Protein AF-A0A965CRY5-F1 (afdb_monomer_lite)

Secondary structure (DSSP, 8-state):
------HHHHHTT--HHHHHHHHHHHHHHHTT---HHHHHHHHHTT-S----

Structure (mmCIF, N/CA/C/O backbone):
data_AF-A0A965CRY5-F1
#
_entry.id   AF-A0A965CRY5-F1
#
loop_
_atom_site.group_PDB
_atom_site.id
_atom_site.type_symbol
_atom_site.label_atom_id
_atom_site.label_alt_id
_atom_site.label_comp_id
_atom_site.label_asym_id
_atom_site.label_entity_id
_atom_site.label_seq_id
_atom_site.pdbx_PDB_ins_code
_atom_site.Cartn_x
_atom_site.Cartn_y
_atom_site.Cartn_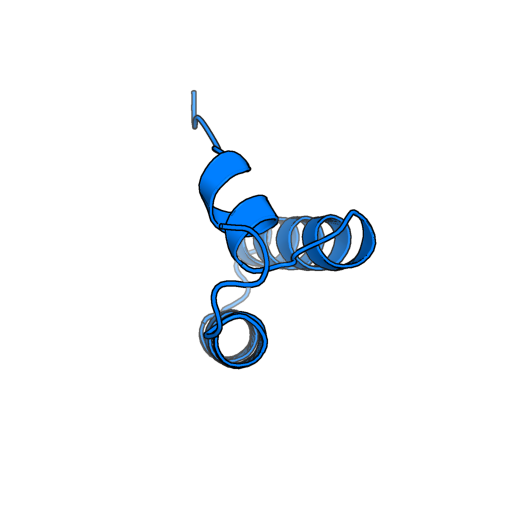z
_atom_site.occupancy
_atom_site.B_iso_or_equiv
_atom_site.auth_seq_id
_atom_site.auth_comp_id
_atom_site.auth_asym_id
_atom_site.auth_atom_id
_atom_site.pdbx_PDB_model_num
ATOM 1 N N . GLY A 1 1 ? -13.226 9.714 -3.608 1.00 71.75 1 GLY A N 1
ATOM 2 C CA . GLY A 1 1 ? -12.718 8.345 -3.815 1.00 71.75 1 GLY A CA 1
ATOM 3 C C . GLY A 1 1 ? -11.210 8.364 -3.711 1.00 71.75 1 GLY A C 1
ATOM 4 O O . GLY A 1 1 ? -10.614 9.336 -4.157 1.00 71.75 1 GLY A O 1
ATOM 5 N N . LEU A 1 2 ? -10.608 7.347 -3.095 1.00 79.88 2 LEU A N 1
ATOM 6 C CA . LEU A 1 2 ? -9.153 7.195 -3.041 1.00 79.88 2 LEU A CA 1
ATOM 7 C C . LEU A 1 2 ? -8.652 6.742 -4.418 1.00 79.88 2 LEU A C 1
ATOM 9 O O . LEU A 1 2 ? -9.162 5.763 -4.958 1.00 79.88 2 LEU A O 1
ATOM 13 N N . ARG A 1 3 ? -7.680 7.455 -4.990 1.00 80.62 3 ARG A N 1
ATOM 14 C CA . ARG A 1 3 ? -7.020 7.051 -6.235 1.00 80.62 3 ARG A CA 1
ATOM 15 C C . ARG A 1 3 ? -5.669 6.440 -5.892 1.00 80.62 3 ARG A C 1
ATOM 17 O O . ARG A 1 3 ? -4.864 7.082 -5.228 1.00 80.62 3 ARG A O 1
ATOM 24 N N . ILE A 1 4 ? -5.435 5.224 -6.368 1.00 83.25 4 ILE A N 1
ATOM 25 C CA . ILE A 1 4 ? -4.183 4.487 -6.180 1.00 83.25 4 ILE A CA 1
ATOM 26 C C . ILE A 1 4 ? -3.490 4.408 -7.542 1.00 83.25 4 ILE A C 1
ATOM 28 O O . ILE A 1 4 ? -4.135 4.087 -8.541 1.00 83.25 4 ILE A O 1
ATOM 32 N N . GLY A 1 5 ? -2.204 4.758 -7.599 1.00 81.81 5 GLY A N 1
ATOM 33 C CA . GLY A 1 5 ? -1.385 4.685 -8.810 1.00 81.81 5 GLY A CA 1
ATOM 34 C C . GLY A 1 5 ? -0.354 3.563 -8.709 1.00 81.81 5 GLY A C 1
ATOM 35 O O . GLY A 1 5 ? 0.354 3.480 -7.716 1.00 81.81 5 GLY A O 1
ATOM 36 N N . VAL A 1 6 ? -0.253 2.723 -9.743 1.00 80.44 6 VAL A N 1
ATOM 37 C CA . VAL A 1 6 ? 0.670 1.562 -9.791 1.00 80.44 6 VAL A CA 1
ATOM 38 C C . VAL A 1 6 ? 1.926 1.809 -10.637 1.00 80.44 6 VAL A C 1
ATOM 40 O O . VAL A 1 6 ? 2.814 0.963 -10.716 1.00 80.44 6 VAL A O 1
ATOM 43 N N . GLN A 1 7 ? 2.012 2.971 -11.286 1.00 77.31 7 GLN A N 1
ATOM 44 C CA . GLN A 1 7 ? 3.059 3.294 -12.261 1.00 77.31 7 GLN A CA 1
ATOM 45 C C . GLN A 1 7 ? 4.452 3.334 -11.617 1.00 77.31 7 GLN A C 1
ATOM 47 O O . GLN A 1 7 ? 5.384 2.718 -12.126 1.00 77.31 7 GLN A O 1
ATOM 52 N N . GLU A 1 8 ? 4.588 3.998 -10.465 1.00 75.75 8 GLU A N 1
ATOM 53 C CA . GLU A 1 8 ? 5.863 4.064 -9.734 1.00 75.75 8 GLU A CA 1
ATOM 54 C C . GLU A 1 8 ? 6.279 2.705 -9.167 1.00 75.75 8 GLU A C 1
ATOM 56 O O . GLU A 1 8 ? 7.454 2.354 -9.192 1.00 75.75 8 GLU A O 1
ATOM 61 N N . MET A 1 9 ? 5.303 1.919 -8.721 1.00 76.06 9 MET A N 1
ATOM 62 C CA . MET A 1 9 ? 5.511 0.600 -8.126 1.00 76.06 9 MET A CA 1
ATOM 63 C C . MET A 1 9 ? 6.018 -0.401 -9.167 1.00 76.06 9 MET A C 1
ATOM 65 O O . MET A 1 9 ? 6.982 -1.126 -8.932 1.00 76.06 9 MET A O 1
ATOM 69 N N . THR A 1 10 ? 5.440 -0.356 -10.369 1.00 75.62 10 THR A N 1
ATOM 70 C CA . THR A 1 10 ? 5.895 -1.160 -11.511 1.00 75.62 10 THR A CA 1
ATOM 71 C C . THR A 1 10 ? 7.323 -0.783 -11.910 1.00 75.62 10 THR A C 1
ATOM 73 O O . THR A 1 10 ? 8.135 -1.661 -12.180 1.00 75.62 10 THR A O 1
ATOM 76 N N . ARG A 1 11 ? 7.674 0.512 -11.876 1.00 78.75 11 ARG A N 1
ATOM 77 C CA . ARG A 1 11 ? 9.034 1.002 -12.179 1.00 78.75 11 ARG A CA 1
ATOM 78 C C . ARG A 1 11 ? 10.093 0.458 -11.211 1.00 78.75 11 ARG A C 1
ATOM 80 O O . ARG A 1 11 ? 11.229 0.213 -11.611 1.00 78.75 11 ARG A O 1
ATOM 87 N N . MET A 1 12 ? 9.709 0.251 -9.954 1.00 76.44 12 MET A N 1
ATOM 88 C CA . MET A 1 12 ? 10.551 -0.351 -8.914 1.00 76.44 12 MET A CA 1
ATOM 89 C C . MET A 1 12 ? 10.595 -1.888 -8.982 1.00 76.44 12 MET A C 1
ATOM 91 O O . MET A 1 12 ? 11.237 -2.518 -8.151 1.00 76.44 12 MET A O 1
ATOM 95 N N . GLY A 1 13 ? 9.935 -2.515 -9.961 1.00 74.50 13 GLY A N 1
ATOM 96 C CA . GLY A 1 13 ? 9.964 -3.967 -10.134 1.00 74.50 13 GLY A CA 1
ATOM 97 C C . GLY A 1 13 ? 8.826 -4.734 -9.468 1.00 74.50 13 GLY A C 1
ATOM 98 O O . GLY A 1 13 ? 8.842 -5.963 -9.531 1.00 74.50 13 GLY A O 1
ATOM 99 N N . MET A 1 14 ? 7.843 -4.059 -8.858 1.00 81.75 14 MET A N 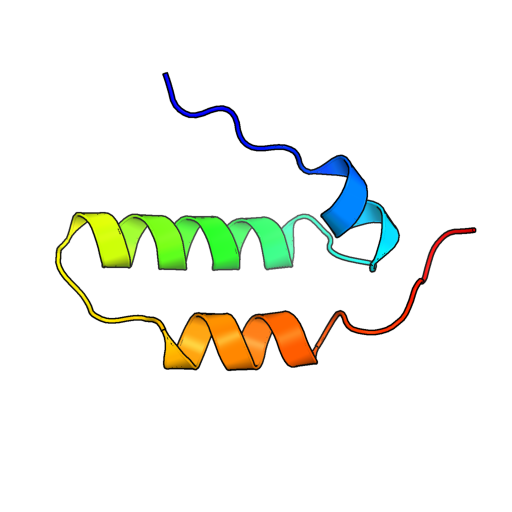1
ATOM 100 C CA . MET A 1 14 ? 6.688 -4.745 -8.270 1.00 81.75 14 MET A CA 1
ATOM 101 C C . MET A 1 14 ? 5.814 -5.382 -9.356 1.00 81.75 14 MET A C 1
ATOM 103 O O . MET A 1 14 ? 5.481 -4.746 -10.360 1.00 81.75 14 MET A O 1
ATOM 107 N N . LYS A 1 15 ? 5.421 -6.634 -9.128 1.00 82.69 15 LYS A N 1
ATOM 108 C CA . LYS A 1 15 ? 4.552 -7.450 -9.978 1.00 82.69 15 LYS A CA 1
ATOM 109 C C . LYS A 1 15 ? 3.216 -7.702 -9.270 1.00 82.69 15 LYS A C 1
ATOM 111 O O . LYS A 1 15 ? 2.909 -7.140 -8.219 1.00 82.69 15 LYS A O 1
ATOM 116 N N . GLU A 1 16 ? 2.383 -8.543 -9.877 1.00 83.25 16 G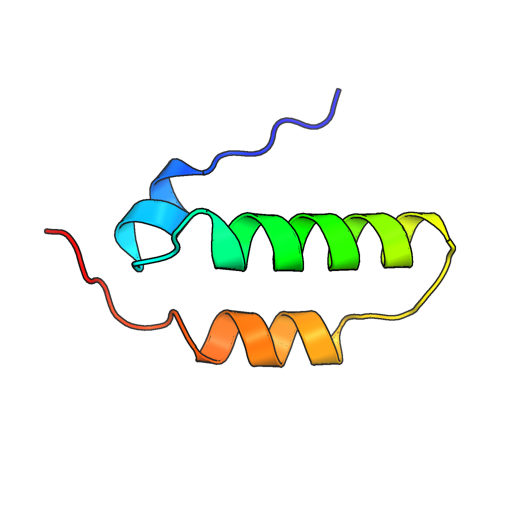LU A N 1
ATOM 117 C CA . GLU A 1 16 ? 1.045 -8.872 -9.373 1.00 83.25 16 GLU A CA 1
ATOM 118 C C . GLU A 1 16 ? 1.063 -9.505 -7.971 1.00 83.25 16 GLU A C 1
ATOM 120 O O . GLU A 1 16 ? 0.157 -9.248 -7.178 1.00 83.25 16 GLU A O 1
ATOM 125 N N . SER A 1 17 ? 2.099 -10.284 -7.637 1.00 82.31 17 SER A N 1
ATOM 126 C CA . SER A 1 17 ? 2.271 -10.892 -6.310 1.00 82.31 17 SER A CA 1
ATOM 127 C C . SER A 1 17 ? 2.371 -9.839 -5.209 1.00 82.31 17 SER A C 1
ATOM 129 O O . SER A 1 17 ? 1.669 -9.925 -4.201 1.00 82.31 17 SER A O 1
ATOM 131 N N . GLU A 1 18 ? 3.169 -8.800 -5.435 1.00 83.62 18 GLU A N 1
ATOM 132 C CA . GLU A 1 18 ? 3.381 -7.718 -4.473 1.00 83.62 18 GLU A CA 1
ATOM 133 C C . GLU A 1 18 ? 2.132 -6.842 -4.342 1.00 83.62 18 GLU A C 1
ATOM 135 O O . GLU A 1 18 ? 1.793 -6.386 -3.250 1.00 83.62 18 GLU A O 1
ATOM 140 N N . MET A 1 19 ? 1.392 -6.653 -5.441 1.00 85.88 19 MET A N 1
ATOM 141 C CA . MET A 1 19 ? 0.093 -5.969 -5.416 1.00 85.88 19 MET A CA 1
ATOM 142 C C . MET A 1 19 ? -0.920 -6.703 -4.535 1.00 85.88 19 MET A C 1
ATOM 144 O O . MET A 1 19 ? -1.694 -6.061 -3.820 1.00 85.88 19 MET A O 1
ATOM 148 N N . GLY A 1 20 ? -0.889 -8.039 -4.535 1.00 88.44 20 GLY A N 1
ATOM 149 C CA . GLY A 1 20 ? -1.665 -8.855 -3.604 1.00 88.44 20 GLY A CA 1
ATOM 150 C C . GLY A 1 20 ? -1.294 -8.587 -2.144 1.00 88.44 20 GLY A C 1
ATOM 151 O O . GLY A 1 20 ? -2.178 -8.431 -1.300 1.00 88.44 20 GLY A O 1
ATOM 152 N N . GLU A 1 21 ? -0.003 -8.460 -1.849 1.00 88.94 21 GLU A N 1
ATOM 153 C CA . GLU A 1 21 ? 0.503 -8.171 -0.504 1.00 88.94 21 GLU A CA 1
ATOM 154 C C . GLU A 1 21 ? 0.086 -6.768 -0.025 1.00 88.94 21 GLU A C 1
ATOM 156 O O . GLU A 1 21 ? -0.388 -6.593 1.099 1.00 88.94 21 GLU A O 1
ATOM 161 N N . ILE A 1 22 ? 0.127 -5.772 -0.914 1.00 89.81 22 ILE A N 1
ATOM 162 C CA . ILE A 1 22 ? -0.373 -4.417 -0.640 1.00 89.81 22 ILE A CA 1
ATOM 163 C C . ILE A 1 22 ? -1.874 -4.437 -0.357 1.00 89.81 22 ILE A C 1
ATOM 165 O O . ILE A 1 22 ? -2.321 -3.826 0.613 1.00 89.81 22 ILE A O 1
ATOM 169 N N . ALA A 1 23 ? -2.661 -5.164 -1.155 1.00 91.38 23 ALA A N 1
ATOM 170 C CA . ALA A 1 23 ? -4.100 -5.287 -0.938 1.00 91.38 23 ALA A CA 1
ATOM 171 C C . ALA A 1 23 ? -4.424 -5.925 0.426 1.00 91.38 23 ALA A C 1
ATOM 173 O O . ALA A 1 23 ? -5.357 -5.488 1.107 1.00 91.38 23 ALA A O 1
ATOM 174 N N . GLN A 1 24 ? -3.631 -6.907 0.864 1.00 92.75 24 GLN A N 1
ATOM 175 C CA . GLN A 1 24 ? -3.766 -7.504 2.194 1.00 92.75 24 GLN A CA 1
ATOM 176 C C . GLN A 1 24 ? -3.453 -6.500 3.308 1.00 92.75 24 GLN A C 1
ATOM 178 O O . GLN A 1 24 ? -4.235 -6.382 4.254 1.00 92.75 24 GLN A O 1
ATOM 183 N N . LEU A 1 25 ? -2.369 -5.729 3.175 1.00 93.00 25 LEU A N 1
ATOM 184 C CA . LEU A 1 25 ? -2.015 -4.676 4.132 1.00 93.00 25 LEU A CA 1
ATOM 185 C C . LEU A 1 25 ? -3.101 -3.595 4.208 1.00 93.00 25 LEU A C 1
ATOM 187 O O . LEU A 1 25 ? -3.477 -3.175 5.301 1.00 93.00 25 LEU A O 1
ATOM 191 N N . MET A 1 26 ? -3.668 -3.193 3.069 1.00 91.62 26 MET A N 1
ATOM 192 C CA . MET A 1 26 ? -4.799 -2.263 3.027 1.00 91.62 26 MET A CA 1
ATOM 193 C C . MET A 1 26 ? -6.028 -2.832 3.746 1.00 91.62 26 MET A C 1
ATOM 195 O O . MET A 1 26 ? -6.665 -2.124 4.526 1.00 91.62 26 MET A O 1
ATOM 199 N N . GLY A 1 27 ? -6.338 -4.113 3.533 1.00 94.00 27 GLY A N 1
ATOM 200 C CA . GLY A 1 27 ? -7.429 -4.799 4.224 1.00 94.00 27 GLY A CA 1
ATOM 201 C C . GLY A 1 27 ? -7.226 -4.883 5.740 1.00 94.00 27 GLY A C 1
ATOM 202 O O . GLY A 1 27 ? -8.184 -4.714 6.491 1.00 94.00 27 GLY A O 1
ATOM 203 N N . ALA A 1 28 ? -5.993 -5.091 6.201 1.00 92.88 28 ALA A N 1
ATOM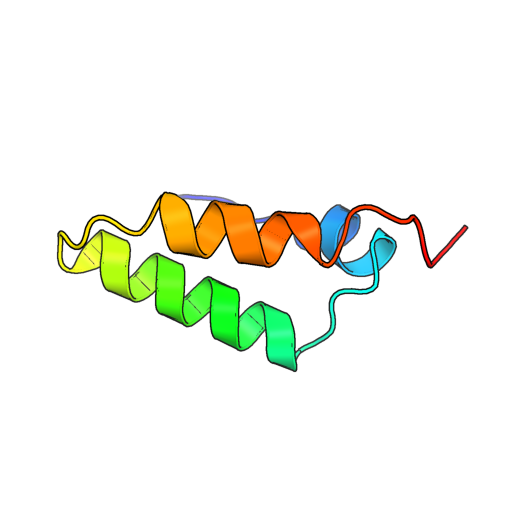 204 C CA . ALA A 1 28 ? -5.651 -5.107 7.622 1.00 92.88 28 ALA A CA 1
ATOM 205 C C . ALA A 1 28 ? -5.839 -3.722 8.275 1.00 92.88 28 ALA A C 1
ATOM 207 O O . ALA A 1 28 ? -6.462 -3.618 9.332 1.00 92.88 28 ALA A O 1
ATOM 208 N N . VAL A 1 29 ? -5.426 -2.637 7.604 1.00 93.56 29 VAL A N 1
ATOM 209 C CA . VAL A 1 29 ? -5.691 -1.261 8.078 1.00 93.56 29 VAL A CA 1
ATOM 210 C C . VAL A 1 29 ? -7.190 -1.001 8.209 1.00 93.56 29 VAL A C 1
ATOM 212 O O . VAL A 1 29 ? -7.633 -0.428 9.202 1.00 93.56 29 VAL A O 1
ATOM 215 N N . MET A 1 30 ? -7.993 -1.451 7.239 1.00 91.69 30 MET A N 1
ATOM 216 C CA . MET A 1 30 ? -9.453 -1.299 7.292 1.00 91.69 30 MET A CA 1
ATOM 217 C C . MET A 1 30 ? -10.092 -2.052 8.467 1.00 91.69 30 MET A C 1
ATOM 219 O O . MET A 1 30 ? -11.148 -1.645 8.945 1.00 91.69 30 MET A O 1
ATOM 223 N N . LYS A 1 31 ? -9.453 -3.120 8.956 1.00 94.19 31 LYS A N 1
ATOM 224 C CA . LYS A 1 31 ? -9.864 -3.864 10.158 1.00 94.19 31 LYS A CA 1
ATOM 225 C C . LYS A 1 31 ? -9.365 -3.235 11.466 1.00 94.19 31 LYS A C 1
ATOM 227 O O . LYS A 1 31 ? -9.692 -3.740 12.536 1.00 94.19 31 LYS A O 1
ATOM 232 N N . GLY A 1 32 ? -8.608 -2.137 11.396 1.00 92.94 32 GLY A N 1
ATOM 233 C CA . GLY A 1 32 ? -8.039 -1.446 12.556 1.00 92.94 32 GLY A CA 1
ATOM 234 C C . GLY A 1 32 ? -6.686 -1.995 13.013 1.00 92.94 32 GLY A C 1
ATOM 235 O O . GLY A 1 32 ? -6.233 -1.661 14.106 1.00 92.94 32 GLY A O 1
ATOM 236 N N . GLU A 1 33 ? -6.030 -2.828 12.204 1.00 94.31 33 GLU A N 1
ATOM 237 C CA . GLU A 1 33 ? -4.710 -3.368 12.527 1.00 94.31 33 GLU A CA 1
ATOM 238 C C . GLU A 1 33 ? -3.603 -2.340 12.254 1.00 94.31 33 GLU A C 1
ATOM 240 O O . GLU A 1 33 ? -3.627 -1.596 11.269 1.00 94.31 33 GLU A O 1
ATOM 245 N N . TYR A 1 34 ? -2.585 -2.319 13.117 1.00 92.75 34 TYR A N 1
ATOM 246 C CA . TYR A 1 34 ? -1.413 -1.469 12.932 1.00 92.75 34 TYR A CA 1
ATOM 247 C C . TYR A 1 34 ? -0.354 -2.197 12.099 1.00 92.75 34 TYR A C 1
ATOM 249 O O . TYR A 1 34 ? 0.331 -3.087 12.598 1.00 92.75 34 TYR A O 1
ATOM 257 N N . VAL A 1 35 ? -0.211 -1.807 10.829 1.00 93.06 35 VAL A N 1
ATOM 258 C CA . VAL A 1 35 ? 0.659 -2.508 9.860 1.00 93.06 35 VAL A CA 1
ATOM 259 C C . VAL A 1 35 ? 1.887 -1.712 9.404 1.00 93.06 35 VAL A C 1
ATOM 261 O O . VAL A 1 35 ? 2.509 -2.043 8.394 1.00 93.06 35 VAL A O 1
ATOM 264 N N . LEU A 1 36 ? 2.258 -0.647 10.124 1.00 90.69 36 LEU A N 1
ATOM 265 C CA . LEU A 1 36 ? 3.338 0.257 9.702 1.00 90.69 36 LEU A CA 1
ATOM 266 C C . LEU A 1 36 ? 4.678 -0.473 9.507 1.00 90.69 36 LEU A C 1
ATOM 268 O O . LEU A 1 36 ? 5.402 -0.190 8.554 1.00 90.69 36 LEU A O 1
ATOM 272 N N . GLN A 1 37 ? 5.001 -1.433 10.380 1.00 91.62 37 GLN A N 1
ATOM 273 C CA . GLN A 1 37 ? 6.239 -2.207 10.264 1.00 91.62 37 GLN A CA 1
ATOM 274 C C . GLN A 1 37 ? 6.242 -3.117 9.032 1.00 91.62 37 GLN A C 1
ATOM 276 O O . GLN A 1 37 ? 7.262 -3.211 8.353 1.00 91.62 37 GLN A O 1
ATOM 281 N N . GLN A 1 38 ? 5.116 -3.767 8.725 1.00 90.06 38 GLN A N 1
ATOM 282 C CA . GLN A 1 38 ? 4.990 -4.615 7.539 1.00 90.06 38 GLN A CA 1
ATOM 283 C C . GLN A 1 38 ? 5.134 -3.796 6.251 1.00 90.06 38 GLN A C 1
ATOM 285 O O . GLN A 1 38 ? 5.850 -4.209 5.343 1.00 90.06 38 GLN A O 1
ATOM 290 N N . VAL A 1 39 ? 4.537 -2.600 6.205 1.00 90.31 39 VAL A N 1
ATOM 291 C CA . VAL A 1 39 ? 4.688 -1.666 5.077 1.00 90.31 39 VAL A CA 1
ATOM 292 C C . VAL A 1 39 ? 6.148 -1.235 4.901 1.00 90.31 39 VAL A C 1
ATOM 294 O O . VAL A 1 39 ? 6.637 -1.176 3.774 1.00 90.31 39 VAL A O 1
ATOM 297 N N . GLY A 1 40 ? 6.857 -0.957 6.001 1.00 89.31 40 GLY A N 1
ATOM 298 C CA . GLY A 1 40 ? 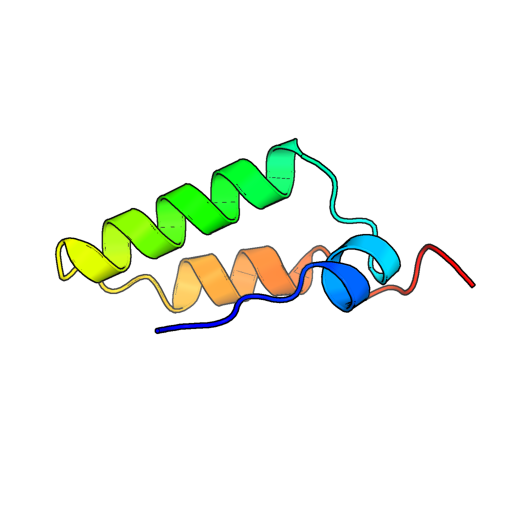8.280 -0.609 5.967 1.00 89.31 40 GLY A CA 1
ATOM 299 C C . GLY A 1 40 ? 9.141 -1.711 5.347 1.00 89.31 40 GLY A C 1
ATOM 300 O O . GLY A 1 40 ? 9.888 -1.441 4.411 1.00 89.31 40 GLY A O 1
ATOM 301 N N . ARG A 1 41 ? 8.963 -2.957 5.804 1.00 88.69 41 ARG A N 1
ATOM 302 C CA . ARG A 1 41 ? 9.694 -4.123 5.274 1.00 88.69 41 ARG A CA 1
ATOM 303 C C . ARG A 1 41 ? 9.414 -4.366 3.797 1.00 88.69 41 ARG A C 1
ATOM 305 O O . ARG A 1 41 ? 10.344 -4.633 3.047 1.00 88.69 41 ARG A O 1
ATOM 312 N N . LEU A 1 42 ? 8.152 -4.244 3.381 1.00 87.06 42 LEU A N 1
ATOM 313 C CA . LEU A 1 42 ? 7.783 -4.389 1.976 1.00 87.06 42 LEU A CA 1
ATOM 314 C C . LEU A 1 42 ? 8.488 -3.331 1.122 1.00 87.06 42 LEU A C 1
ATOM 316 O O . LEU A 1 42 ? 9.083 -3.644 0.100 1.00 87.06 42 LEU A O 1
ATOM 320 N N . ARG A 1 43 ? 8.481 -2.069 1.559 1.00 85.50 43 ARG A N 1
ATOM 321 C CA . ARG A 1 43 ? 9.128 -0.975 0.825 1.00 85.50 43 ARG A CA 1
ATOM 322 C C . ARG A 1 43 ? 10.641 -1.170 0.678 1.00 85.50 43 ARG A C 1
ATOM 324 O O . ARG A 1 43 ? 11.185 -0.817 -0.365 1.00 85.50 43 ARG A O 1
ATOM 331 N N . GLU A 1 44 ? 11.316 -1.705 1.692 1.00 86.00 44 GLU A N 1
ATOM 332 C CA . GLU A 1 44 ? 12.764 -1.972 1.652 1.00 86.00 44 GLU A CA 1
ATOM 333 C C . GLU A 1 44 ? 13.165 -2.957 0.543 1.00 86.00 44 GLU A C 1
ATOM 335 O O . GLU A 1 44 ? 14.294 -2.909 0.068 1.00 86.00 44 GLU A O 1
ATOM 340 N N . GLN A 1 45 ? 12.245 -3.807 0.082 1.00 80.69 45 GLN A N 1
ATOM 341 C CA . GLN A 1 45 ? 12.506 -4.766 -0.995 1.00 80.69 45 GLN A CA 1
ATOM 342 C C . GLN A 1 45 ? 12.482 -4.132 -2.398 1.00 80.69 45 GLN A C 1
ATOM 344 O O . GLN A 1 45 ? 12.971 -4.742 -3.345 1.00 80.69 45 GLN A O 1
ATOM 349 N N . PHE A 1 46 ? 11.945 -2.913 -2.541 1.00 79.00 46 PHE A N 1
ATOM 350 C CA . PHE A 1 46 ? 11.720 -2.238 -3.830 1.00 79.00 46 PHE A CA 1
ATOM 351 C C . PHE A 1 46 ? 12.416 -0.872 -3.909 1.00 79.00 46 PHE A C 1
ATOM 353 O O . PHE A 1 46 ? 11.865 0.101 -4.421 1.00 79.00 46 PHE A O 1
ATOM 360 N N . THR A 1 47 ? 13.633 -0.768 -3.373 1.00 73.00 47 THR A N 1
ATOM 361 C CA . THR A 1 47 ? 14.415 0.481 -3.379 1.00 73.00 47 THR A CA 1
ATOM 362 C C . THR A 1 47 ? 15.156 0.754 -4.689 1.00 73.00 47 THR A C 1
ATOM 364 O O . THR A 1 47 ? 15.531 1.900 -4.935 1.00 73.00 47 THR A O 1
ATOM 367 N N . ASP A 1 48 ? 15.351 -0.263 -5.531 1.00 70.25 48 ASP A N 1
ATOM 368 C CA . ASP A 1 48 ? 16.081 -0.158 -6.797 1.00 70.25 48 ASP A CA 1
ATOM 369 C C . ASP A 1 48 ? 15.149 0.031 -8.000 1.00 70.25 48 ASP A C 1
ATOM 371 O O . ASP A 1 48 ? 14.119 -0.629 -8.143 1.00 70.25 48 ASP A O 1
ATOM 375 N N . VAL A 1 49 ? 15.530 0.935 -8.905 1.00 62.19 49 VAL A N 1
ATOM 376 C CA . VAL A 1 49 ? 14.794 1.185 -10.151 1.00 62.19 49 VAL A CA 1
ATOM 377 C C . VAL A 1 49 ? 15.133 0.078 -11.148 1.00 62.19 49 VAL A C 1
ATOM 379 O O . VAL A 1 49 ? 16.255 0.009 -11.642 1.00 62.19 49 VAL A O 1
ATOM 382 N N . GLN A 1 50 ? 14.159 -0.781 -11.445 1.00 63.94 50 GLN A N 1
ATOM 383 C CA . GLN A 1 50 ? 14.339 -1.963 -12.300 1.00 63.94 50 GLN A CA 1
ATOM 384 C C . GLN A 1 50 ? 14.0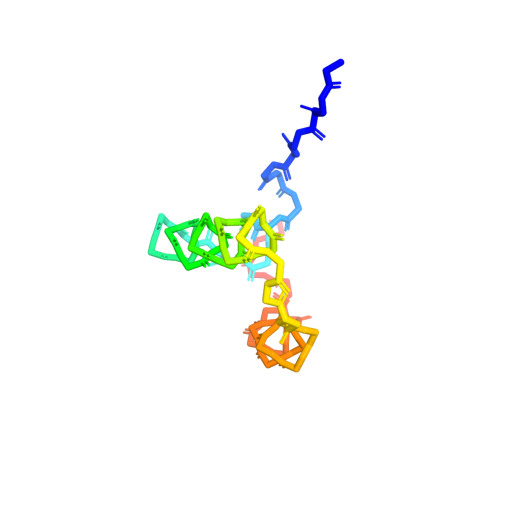35 -1.679 -13.779 1.00 63.94 50 GLN A C 1
ATOM 386 O O . GLN A 1 50 ? 14.588 -2.338 -14.657 1.00 63.94 50 GLN A O 1
ATOM 391 N N . PHE A 1 51 ? 13.182 -0.693 -14.069 1.00 60.16 51 PHE A N 1
ATOM 392 C CA . PHE A 1 51 ? 12.811 -0.317 -15.436 1.00 60.16 51 PHE A CA 1
ATOM 393 C C . PHE A 1 51 ? 13.152 1.157 -15.689 1.00 60.16 51 PHE A C 1
ATOM 395 O O . PHE A 1 51 ? 12.630 2.042 -15.001 1.00 60.16 51 PHE A O 1
ATOM 402 N N . CYS A 1 52 ? 14.045 1.397 -16.654 1.00 53.59 52 CYS A N 1
ATOM 403 C CA . CYS A 1 52 ? 14.528 2.709 -17.088 1.00 53.59 52 CYS A CA 1
ATOM 404 C C . CYS A 1 52 ? 14.184 2.921 -18.565 1.00 53.59 52 CYS A C 1
ATOM 406 O O . CYS A 1 52 ? 14.362 1.950 -19.337 1.00 53.59 52 CYS A O 1
#

Foldseek 3Di:
DDDDDCVVVVQLVDDPVLVVVVVVLVVCVVVVHDCPVVVVVSVVVRPDGPHD

pLDDT: mean 83.25, std 9.5, range [53.59, 94.31]

Sequence (52 aa):
GLRIGVQEMTRMGMKESEMGEIAQLMGAVMKGEYVLQQVGRLREQFTDVQFC

Radius of gyration: 11.83 Å; chains: 1; bounding box: 29×19×30 Å